Protein AF-A0A0N4U267-F1 (afdb_monomer_lite)

Radius of gyration: 24.36 Å; chains: 1; bounding box: 51×34×75 Å

Secondary structure (DSSP, 8-state):
-------------PPP----S----PPPGGGTTTTSTTS---EEEEEEEEE-SS-EEEEEEEEEEETTEEEEEEHHHHHHHHHHHHHHHHHHHHHS--

Foldseek 3Di:
DDDPDDDDDDDPPDDDDDDDDDDPDDDDPVVVVVVVPPDDDAKDWDFDFDDDVVDTDTWIWIWGDDPNDIDIDTPVVVVVVVVVVVVVVVVVVVVDDD

pLDDT: mean 71.09, std 18.89, range [42.62, 96.25]

Organism: Dracunculus medinensis (NCBI:txid318479)

Sequence (98 aa):
MRGWMNELSPPLIRKPREKRKGEKKGLTTKSQYALMESEKEWWSVDVLLGSSSAKRSLNMKIRMIIGNEKVEMNLSKFALLRYELSRALQKIEALSPS

Structure (mmCIF, N/CA/C/O backbone):
data_AF-A0A0N4U267-F1
#
_entry.id   AF-A0A0N4U267-F1
#
loop_
_atom_site.group_PDB
_atom_site.id
_atom_site.type_symbol
_atom_site.label_atom_id
_atom_site.label_alt_id
_atom_site.label_comp_id
_atom_site.label_asym_id
_atom_site.label_entity_id
_atom_site.label_seq_id
_atom_site.pdbx_PDB_ins_code
_atom_site.Cartn_x
_atom_site.Cartn_y
_atom_site.Cartn_z
_atom_site.occupancy
_atom_site.B_iso_or_equiv
_atom_site.auth_seq_id
_atom_site.auth_comp_id
_atom_site.auth_asym_id
_atom_site.auth_atom_id
_atom_site.pdbx_PDB_model_num
ATOM 1 N N . MET A 1 1 ? 33.914 11.472 -43.370 1.00 43.22 1 MET A N 1
ATOM 2 C CA . MET A 1 1 ? 33.854 10.531 -42.232 1.00 43.22 1 MET A CA 1
ATOM 3 C C . MET A 1 1 ? 32.490 10.691 -41.565 1.00 43.22 1 MET A C 1
ATOM 5 O O . MET A 1 1 ? 32.239 11.723 -40.964 1.00 43.22 1 MET A O 1
ATOM 9 N N . ARG A 1 2 ? 31.559 9.759 -41.806 1.00 42.62 2 ARG A N 1
ATOM 10 C CA . ARG A 1 2 ? 30.175 9.762 -41.295 1.00 42.62 2 ARG A CA 1
ATOM 11 C C . ARG A 1 2 ? 29.943 8.401 -40.640 1.00 42.62 2 ARG A C 1
ATOM 13 O O . ARG A 1 2 ? 29.833 7.413 -41.353 1.00 42.62 2 ARG A O 1
ATOM 20 N N . GLY A 1 3 ? 29.925 8.362 -39.312 1.00 42.75 3 GLY A N 1
ATOM 21 C CA . GLY A 1 3 ? 29.585 7.187 -38.514 1.00 42.75 3 GLY A CA 1
ATOM 22 C C . GLY A 1 3 ? 28.324 7.484 -37.716 1.00 42.75 3 GLY A C 1
ATOM 23 O O . GLY A 1 3 ? 28.411 7.991 -36.607 1.00 42.75 3 GLY A O 1
ATOM 24 N N . TRP A 1 4 ? 27.161 7.224 -38.309 1.00 45.09 4 TRP A N 1
ATOM 25 C CA . TRP A 1 4 ? 25.898 7.113 -37.581 1.00 45.09 4 TRP A CA 1
ATOM 26 C C . TRP A 1 4 ? 25.554 5.628 -37.574 1.00 45.09 4 TRP A C 1
ATOM 28 O O . TRP A 1 4 ? 25.058 5.088 -38.560 1.00 45.09 4 TRP A O 1
ATOM 38 N N . MET A 1 5 ? 25.950 4.953 -36.499 1.00 46.72 5 MET A N 1
ATOM 39 C CA . MET A 1 5 ? 25.673 3.542 -36.267 1.00 46.72 5 MET A CA 1
ATOM 40 C C . MET A 1 5 ? 24.253 3.408 -35.711 1.00 46.72 5 MET A C 1
ATOM 42 O O . MET A 1 5 ? 23.945 3.915 -34.637 1.00 46.72 5 MET A O 1
ATOM 46 N N . ASN A 1 6 ? 23.402 2.796 -36.534 1.00 51.47 6 ASN A N 1
ATOM 47 C CA . ASN A 1 6 ? 22.290 1.897 -36.225 1.00 51.47 6 ASN A CA 1
ATOM 48 C C . ASN A 1 6 ? 21.984 1.657 -34.740 1.00 51.47 6 ASN A C 1
ATOM 50 O O . ASN A 1 6 ? 22.863 1.200 -34.026 1.00 51.47 6 ASN A O 1
ATOM 54 N N . GLU A 1 7 ? 20.715 1.829 -34.347 1.00 46.12 7 GLU A N 1
ATOM 55 C CA . GLU A 1 7 ? 19.936 0.858 -33.544 1.00 46.12 7 GLU A CA 1
ATOM 56 C C . GLU A 1 7 ? 18.557 1.427 -33.155 1.00 46.12 7 GLU A C 1
ATOM 58 O O . GLU A 1 7 ? 18.212 1.577 -31.992 1.00 46.12 7 GLU A O 1
ATOM 63 N N . LEU A 1 8 ? 17.722 1.751 -34.145 1.00 44.12 8 LEU A N 1
ATOM 64 C CA . LEU A 1 8 ? 16.274 1.896 -33.952 1.00 44.12 8 LEU A CA 1
ATOM 65 C C . LEU A 1 8 ? 15.581 1.451 -35.240 1.00 44.12 8 LEU A C 1
ATOM 67 O O . LEU A 1 8 ? 15.307 2.247 -36.133 1.00 44.12 8 LEU A O 1
ATOM 71 N N . SER A 1 9 ? 15.323 0.155 -35.374 1.00 55.59 9 SER A N 1
ATOM 72 C CA . SER A 1 9 ? 14.397 -0.351 -36.387 1.00 55.59 9 SER A CA 1
ATOM 73 C C . SER A 1 9 ? 13.338 -1.192 -35.683 1.00 55.59 9 SER A C 1
ATOM 75 O O . SER A 1 9 ? 13.658 -2.269 -35.180 1.00 55.59 9 SER A O 1
ATOM 77 N N . PRO A 1 10 ? 12.085 -0.711 -35.598 1.00 59.34 10 PRO A N 1
ATOM 78 C CA . PRO A 1 10 ? 10.970 -1.543 -35.176 1.00 59.34 10 PRO A CA 1
ATOM 79 C C . PRO A 1 10 ? 10.797 -2.699 -36.173 1.00 59.34 10 PRO A C 1
ATOM 81 O O . PRO A 1 10 ? 11.020 -2.507 -37.373 1.00 59.34 10 PRO A O 1
ATOM 84 N N . PRO A 1 11 ? 10.376 -3.893 -35.727 1.00 54.72 11 PRO A N 1
ATOM 85 C CA . PRO A 1 11 ? 10.140 -5.004 -36.634 1.00 54.72 11 PRO A CA 1
ATOM 86 C C . PRO A 1 11 ? 8.999 -4.652 -37.600 1.00 54.72 11 PRO A C 1
ATOM 88 O O . PRO A 1 11 ? 7.919 -4.228 -37.188 1.00 54.72 11 PRO A O 1
ATOM 91 N N . LEU A 1 12 ? 9.244 -4.837 -38.899 1.00 52.84 12 LEU A N 1
ATOM 92 C CA . LEU A 1 12 ? 8.263 -4.669 -39.972 1.00 52.84 12 LEU A CA 1
ATOM 93 C C . LEU A 1 12 ? 7.088 -5.640 -39.768 1.00 52.84 12 LEU A C 1
ATOM 95 O O . LEU A 1 12 ? 7.174 -6.820 -40.118 1.00 52.84 12 LEU A O 1
ATOM 99 N N . ILE A 1 13 ? 5.970 -5.149 -39.228 1.00 53.62 13 ILE A N 1
ATOM 100 C CA . ILE A 1 13 ? 4.711 -5.900 -39.185 1.00 53.62 13 ILE A CA 1
ATOM 101 C C . ILE A 1 13 ? 4.163 -5.962 -40.614 1.00 53.62 13 ILE A C 1
ATOM 103 O O . ILE A 1 13 ? 3.633 -4.993 -41.158 1.00 53.62 13 ILE A O 1
ATOM 107 N N . ARG A 1 14 ? 4.346 -7.126 -41.242 1.00 52.59 14 ARG A N 1
ATOM 108 C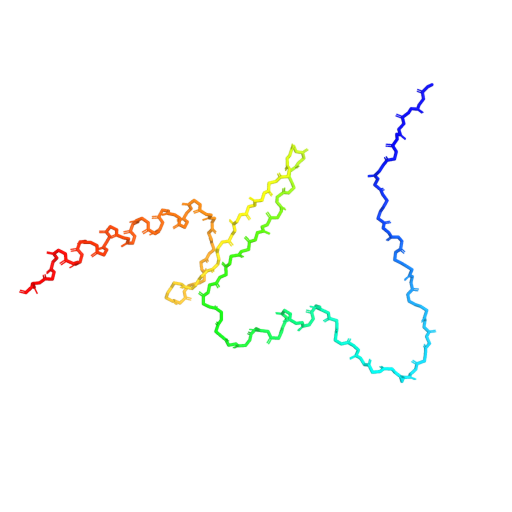 CA . ARG A 1 14 ? 3.805 -7.474 -42.560 1.00 52.59 14 ARG A CA 1
ATOM 109 C C . ARG A 1 14 ? 2.276 -7.348 -42.533 1.00 52.59 14 ARG A C 1
ATOM 111 O O . ARG A 1 14 ? 1.633 -7.876 -41.628 1.00 52.59 14 ARG A O 1
ATOM 118 N N . LYS A 1 15 ? 1.693 -6.677 -43.535 1.00 59.94 15 LYS A N 1
ATOM 119 C CA . LYS A 1 15 ? 0.232 -6.600 -43.710 1.00 59.94 15 LYS A CA 1
ATOM 120 C C . LYS A 1 15 ? -0.362 -8.021 -43.765 1.00 59.94 15 LYS A C 1
ATOM 122 O O . LYS A 1 15 ? 0.164 -8.841 -44.524 1.00 59.94 15 LYS A O 1
ATOM 127 N N . PRO A 1 16 ? -1.436 -8.328 -43.014 1.00 52.16 16 PRO A N 1
ATOM 128 C CA . PRO A 1 16 ? -2.097 -9.622 -43.104 1.00 52.16 16 PRO A CA 1
ATOM 129 C C . PRO A 1 16 ? -2.645 -9.834 -44.514 1.00 52.16 16 PRO A C 1
ATOM 131 O O . PRO A 1 16 ? -3.416 -9.030 -45.035 1.00 52.16 16 PRO A O 1
ATOM 134 N N . ARG A 1 17 ? -2.204 -10.926 -45.134 1.00 53.56 17 ARG A N 1
ATOM 135 C CA . ARG A 1 17 ? -2.688 -11.421 -46.418 1.00 53.56 17 ARG A CA 1
ATOM 136 C C . ARG A 1 17 ? -4.104 -11.952 -46.194 1.00 53.56 17 ARG A C 1
ATOM 138 O O . ARG A 1 17 ? -4.298 -12.900 -45.441 1.00 53.56 17 ARG A O 1
ATOM 145 N N . GLU A 1 18 ? -5.083 -11.327 -46.827 1.00 52.81 18 GLU A N 1
ATOM 146 C CA . GLU A 1 18 ? -6.459 -11.808 -46.877 1.00 52.81 18 GLU A CA 1
ATOM 147 C C . GLU A 1 18 ? -6.470 -13.206 -47.512 1.00 52.81 18 GLU A C 1
ATOM 149 O O . GLU A 1 18 ? -6.066 -13.343 -48.668 1.00 52.81 18 GLU A O 1
ATOM 154 N N . LYS A 1 19 ? -6.855 -14.249 -46.757 1.00 51.28 19 LYS A N 1
ATOM 155 C CA . LYS A 1 19 ? -7.620 -15.402 -47.263 1.00 51.28 19 LYS A CA 1
ATOM 156 C C . LYS A 1 19 ? -7.906 -16.471 -46.196 1.00 51.28 19 LYS A C 1
ATOM 158 O O . LYS A 1 19 ? -7.029 -16.889 -45.454 1.00 51.28 19 LYS A O 1
ATOM 163 N N . ARG A 1 20 ? -9.122 -17.010 -46.355 1.00 47.72 20 ARG A N 1
ATOM 164 C CA . ARG A 1 20 ? -9.693 -18.301 -45.917 1.00 47.72 20 ARG A CA 1
ATOM 165 C C . ARG A 1 20 ? -10.446 -18.306 -44.581 1.00 47.72 20 ARG A C 1
ATOM 167 O O . ARG A 1 20 ? -9.884 -18.288 -43.497 1.00 47.72 20 ARG A O 1
ATOM 174 N N . LYS A 1 21 ? -11.776 -18.372 -44.732 1.00 47.25 21 LYS A N 1
ATOM 175 C CA . LYS A 1 21 ? -12.759 -18.790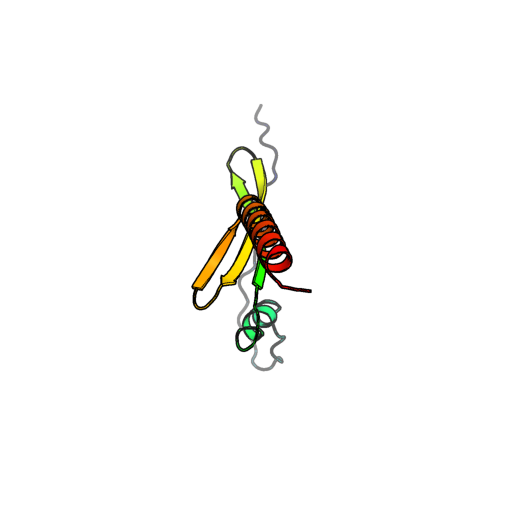 -43.728 1.00 47.25 21 LYS A CA 1
ATOM 176 C C . LYS A 1 21 ? -12.347 -20.136 -43.123 1.00 47.25 21 LYS A C 1
ATOM 178 O O . LYS A 1 21 ? -12.054 -21.060 -43.874 1.00 47.25 21 LYS A O 1
ATOM 183 N N . GLY A 1 22 ? -12.448 -20.245 -41.801 1.00 53.75 22 GLY A N 1
ATOM 184 C CA . GLY A 1 22 ? -12.378 -21.520 -41.087 1.00 53.75 22 GLY A CA 1
ATOM 185 C C . GLY A 1 22 ? -11.069 -21.741 -40.342 1.00 53.75 22 GLY A C 1
ATOM 186 O O . GLY A 1 22 ? -10.361 -22.694 -40.628 1.00 53.75 22 GLY A O 1
ATOM 187 N N . GLU A 1 23 ? -10.768 -20.904 -39.352 1.00 47.41 23 GLU A N 1
ATOM 188 C CA . GLU A 1 23 ? -9.759 -21.246 -38.352 1.00 47.41 23 GLU A CA 1
ATOM 189 C C . GLU A 1 23 ? -10.205 -20.714 -36.990 1.00 47.41 23 GLU A C 1
ATOM 191 O O . GLU A 1 23 ? -10.647 -19.569 -36.853 1.00 47.41 23 GLU A O 1
ATOM 196 N N . LYS A 1 24 ? -10.209 -21.611 -36.001 1.00 53.41 24 LYS A N 1
ATOM 197 C CA . LYS A 1 24 ? -10.692 -21.375 -34.640 1.00 53.41 24 LYS A CA 1
ATOM 198 C C . LYS A 1 24 ? -9.965 -20.158 -34.063 1.00 53.41 24 LYS A C 1
ATOM 200 O O . LYS A 1 24 ? -8.741 -20.150 -33.994 1.00 53.41 24 LYS A O 1
ATOM 205 N N . LYS A 1 25 ? -10.722 -19.130 -33.663 1.00 47.28 25 LYS A N 1
ATOM 206 C CA . LYS A 1 25 ? -10.196 -17.900 -33.059 1.00 47.28 25 LYS A CA 1
ATOM 207 C C . LYS A 1 25 ? -9.381 -18.249 -31.810 1.00 47.28 25 LYS A C 1
ATOM 209 O O . LYS A 1 25 ? -9.951 -18.500 -30.752 1.00 47.28 25 LYS A O 1
ATOM 214 N N . GLY A 1 26 ? -8.056 -18.253 -31.939 1.00 49.38 26 GLY A N 1
ATOM 215 C CA . GLY A 1 26 ? -7.155 -18.183 -30.799 1.00 49.38 26 GLY A CA 1
ATOM 216 C C . GLY A 1 26 ? -7.437 -16.890 -30.042 1.00 49.38 26 GLY A C 1
ATOM 217 O O . GLY A 1 26 ? -7.400 -15.806 -30.631 1.00 49.38 26 GLY A O 1
ATOM 218 N N . LEU A 1 27 ? -7.776 -17.009 -28.757 1.00 46.09 27 LEU A N 1
ATOM 219 C CA . LEU A 1 27 ? -7.848 -15.865 -27.857 1.00 46.09 27 LEU A CA 1
ATOM 220 C C . LEU A 1 27 ? -6.489 -15.165 -27.885 1.00 46.09 27 LEU A C 1
ATOM 222 O O . LEU A 1 27 ? -5.461 -15.739 -27.533 1.00 46.09 27 LEU A O 1
ATOM 226 N N . THR A 1 28 ? -6.492 -13.918 -28.338 1.00 49.16 28 THR A N 1
ATOM 227 C CA . THR A 1 28 ? -5.330 -13.047 -28.210 1.00 49.16 28 THR A CA 1
ATOM 228 C C . THR A 1 28 ? -5.183 -12.676 -26.740 1.00 49.16 28 THR A C 1
ATOM 230 O O . THR A 1 28 ? -6.164 -12.355 -26.075 1.00 49.16 28 THR A O 1
ATOM 233 N N . THR A 1 29 ? -3.953 -12.659 -26.237 1.00 52.66 29 THR A N 1
ATOM 234 C CA . THR A 1 29 ? -3.578 -12.301 -24.854 1.00 52.66 29 THR A CA 1
ATOM 235 C C . THR A 1 29 ? -4.127 -10.938 -24.404 1.00 52.66 29 THR A C 1
ATOM 237 O O . THR A 1 29 ? -4.199 -10.646 -23.217 1.00 52.66 29 THR A O 1
ATOM 240 N N . LYS A 1 30 ? -4.576 -10.101 -25.347 1.00 49.31 30 LYS A N 1
ATOM 241 C CA . LYS A 1 30 ? -5.256 -8.831 -25.074 1.00 49.31 30 LYS A CA 1
ATOM 242 C C . LYS A 1 30 ? -6.674 -8.998 -24.512 1.00 49.31 30 LYS A C 1
ATOM 244 O O . LYS A 1 30 ? -7.119 -8.109 -23.799 1.00 49.31 30 LYS A O 1
ATOM 249 N N . SER A 1 31 ? -7.368 -10.112 -24.768 1.00 51.62 31 SER A N 1
ATOM 250 C CA . SER A 1 31 ? -8.707 -10.352 -24.204 1.00 51.62 31 SER A CA 1
ATOM 251 C C . SER A 1 31 ? -8.684 -10.939 -22.790 1.00 51.62 31 SER A C 1
ATOM 253 O O . SER A 1 31 ? -9.731 -10.989 -22.158 1.00 51.62 31 SER A O 1
ATOM 255 N N . GLN A 1 32 ? -7.525 -11.372 -22.278 1.00 46.81 32 GLN A N 1
ATOM 256 C CA . GLN A 1 32 ? -7.421 -11.892 -20.909 1.00 46.81 32 GLN A CA 1
ATOM 257 C C . GLN A 1 32 ? -7.426 -10.785 -19.847 1.00 46.81 32 GLN A C 1
ATOM 259 O O . GLN A 1 32 ? -7.881 -11.031 -18.738 1.00 46.81 32 GLN A O 1
ATOM 264 N N . TYR A 1 33 ? -7.025 -9.559 -20.196 1.00 47.09 33 TYR A N 1
ATOM 265 C CA . TYR A 1 33 ? -7.102 -8.408 -19.285 1.00 47.09 33 TYR A CA 1
ATOM 266 C C . TYR A 1 33 ? -8.460 -7.688 -19.331 1.00 47.09 33 TYR A C 1
ATOM 268 O O . TYR A 1 33 ? -8.847 -7.059 -18.358 1.00 47.09 33 TYR A O 1
ATOM 276 N N . ALA A 1 34 ? -9.212 -7.823 -20.429 1.00 52.34 34 ALA A N 1
ATOM 277 C CA . ALA A 1 34 ? -10.532 -7.202 -20.594 1.00 52.34 34 ALA A CA 1
ATOM 278 C C . ALA A 1 34 ? -11.694 -8.050 -20.027 1.00 52.3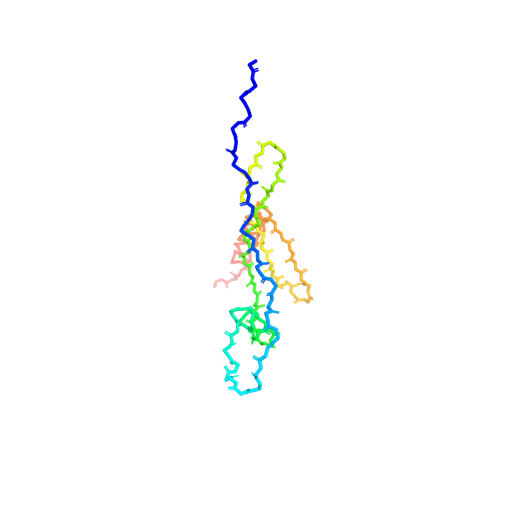4 34 ALA A C 1
ATOM 280 O O . ALA A 1 34 ? -12.826 -7.587 -19.972 1.00 52.34 34 ALA A O 1
ATOM 281 N N . LEU A 1 35 ? -11.435 -9.297 -19.611 1.00 49.69 35 LEU A N 1
ATOM 282 C CA . LEU A 1 35 ? -12.438 -10.197 -19.017 1.00 49.69 35 LEU A CA 1
ATOM 283 C C . LEU A 1 35 ? -12.398 -10.250 -17.478 1.00 49.69 35 LEU A C 1
ATOM 285 O O . LEU A 1 35 ? -13.218 -10.945 -16.889 1.00 49.69 35 LEU A O 1
ATOM 289 N N . MET A 1 36 ? -11.498 -9.508 -16.819 1.00 48.56 36 MET A N 1
ATOM 290 C CA . MET A 1 36 ? -11.533 -9.311 -15.356 1.00 48.56 36 MET A CA 1
ATOM 291 C C . MET A 1 36 ? -12.363 -8.083 -14.932 1.00 48.56 36 MET A C 1
ATOM 293 O O . MET A 1 36 ? -12.524 -7.834 -13.742 1.00 48.56 36 MET A O 1
ATOM 297 N N . GLU A 1 37 ? -12.937 -7.336 -15.882 1.00 50.41 37 GLU A N 1
ATOM 298 C CA . GLU A 1 37 ? -13.575 -6.031 -15.640 1.00 50.41 37 GLU A CA 1
ATOM 299 C C . GLU A 1 37 ? -14.944 -6.063 -14.938 1.00 50.41 37 GLU A C 1
ATOM 301 O O . GLU A 1 37 ? -15.504 -4.996 -14.691 1.00 50.41 37 GLU A O 1
ATOM 306 N N . SER A 1 38 ? -15.505 -7.223 -14.582 1.00 50.81 38 SER A N 1
ATOM 307 C CA . SER A 1 38 ? -16.867 -7.242 -14.034 1.00 50.81 38 SER A CA 1
ATOM 308 C C . SER A 1 38 ? -16.983 -7.353 -12.515 1.00 50.81 38 SER A C 1
ATOM 310 O O . SER A 1 38 ? -17.945 -6.802 -11.992 1.00 50.81 38 SER A O 1
ATOM 312 N N . GLU A 1 39 ? -16.074 -7.981 -11.759 1.00 50.69 39 GLU A N 1
ATOM 313 C CA . GLU A 1 39 ? -16.327 -8.201 -10.320 1.00 50.69 39 GLU A CA 1
ATOM 314 C C . GLU A 1 39 ? -15.041 -8.280 -9.461 1.00 50.69 39 GLU A C 1
ATOM 316 O O . GLU A 1 39 ? -14.301 -9.255 -9.520 1.00 50.69 39 GLU A O 1
ATOM 321 N N . LYS A 1 40 ? -14.847 -7.282 -8.576 1.00 56.09 40 LYS A N 1
ATOM 322 C CA . LYS A 1 40 ? -13.940 -7.262 -7.395 1.00 56.09 40 LYS A CA 1
ATOM 323 C C . LYS A 1 40 ? -12.429 -7.002 -7.579 1.00 56.09 40 LYS A C 1
ATOM 325 O O . LYS A 1 40 ? -11.622 -7.645 -6.911 1.00 56.09 40 LYS A O 1
ATOM 330 N N . GLU A 1 41 ? -12.015 -5.976 -8.321 1.00 59.78 41 GLU A N 1
ATOM 331 C CA . GLU A 1 41 ? -10.657 -5.420 -8.135 1.00 59.78 41 GLU A CA 1
ATOM 332 C C . GLU A 1 41 ? -10.679 -4.191 -7.214 1.00 59.78 41 GLU A C 1
ATOM 334 O O . GLU A 1 41 ? -11.049 -3.083 -7.600 1.00 59.78 41 GLU A O 1
ATOM 339 N N . TRP A 1 42 ? -10.327 -4.422 -5.943 1.00 75.81 42 TRP A N 1
ATOM 340 C CA . TRP A 1 42 ? -10.397 -3.443 -4.848 1.00 75.81 42 TRP A CA 1
ATOM 341 C C . TRP A 1 42 ? -9.199 -2.487 -4.773 1.00 75.81 42 TRP A C 1
ATOM 343 O O . TRP A 1 42 ? -9.294 -1.424 -4.159 1.00 75.81 42 TRP A O 1
ATOM 353 N N . TRP A 1 43 ? -8.088 -2.825 -5.419 1.00 85.38 43 TRP A N 1
ATOM 354 C CA . TRP A 1 43 ? -6.925 -1.961 -5.605 1.00 85.38 43 TRP A CA 1
ATOM 355 C C . TRP A 1 43 ? -5.971 -2.594 -6.629 1.00 85.38 43 TRP A C 1
ATOM 357 O O . TRP A 1 43 ? -5.999 -3.805 -6.835 1.00 85.38 43 TRP A O 1
ATOM 367 N N . SER A 1 44 ? -5.118 -1.790 -7.263 1.00 86.00 44 SER A N 1
ATOM 368 C CA . SER A 1 44 ? -4.089 -2.229 -8.206 1.00 86.00 44 SER A CA 1
ATOM 369 C C . SER A 1 44 ? -2.794 -1.432 -8.028 1.00 86.00 44 SER A C 1
ATOM 371 O O . SER A 1 44 ? -2.797 -0.293 -7.550 1.00 86.00 44 SER A O 1
ATOM 373 N N . VAL A 1 45 ? -1.673 -2.030 -8.434 1.00 87.44 45 VAL A N 1
ATOM 374 C CA . VAL A 1 45 ? -0.365 -1.366 -8.512 1.00 87.44 45 VAL A CA 1
ATOM 375 C C . VAL A 1 45 ? 0.152 -1.505 -9.930 1.00 87.44 45 VAL A C 1
ATOM 377 O O . VAL A 1 45 ? 0.483 -2.596 -10.384 1.00 87.44 45 VAL A O 1
ATOM 380 N N . ASP A 1 46 ? 0.239 -0.381 -10.621 1.00 86.06 46 ASP A N 1
ATOM 381 C CA . ASP A 1 46 ? 0.767 -0.284 -11.968 1.00 86.06 46 ASP A CA 1
ATOM 382 C C . ASP A 1 46 ? 2.195 0.248 -11.927 1.00 86.06 46 ASP A C 1
ATOM 384 O O . ASP A 1 46 ? 2.515 1.187 -11.194 1.00 86.06 46 ASP A O 1
ATOM 388 N N . VAL A 1 47 ? 3.065 -0.316 -12.758 1.00 82.75 47 VAL A N 1
ATOM 389 C CA . VAL A 1 47 ? 4.410 0.219 -12.974 1.00 82.75 47 VAL A CA 1
ATOM 390 C C . VAL A 1 47 ? 4.425 0.910 -14.327 1.00 82.75 47 VAL A C 1
ATOM 392 O O . VAL A 1 47 ? 4.364 0.266 -15.372 1.00 82.75 47 VAL A O 1
ATOM 395 N N . LEU A 1 48 ? 4.498 2.237 -14.313 1.00 80.06 48 LEU A N 1
ATOM 396 C CA . LEU A 1 48 ? 4.572 3.046 -15.521 1.00 80.06 48 LEU A CA 1
ATOM 397 C C . LEU A 1 48 ? 6.030 3.295 -15.888 1.00 80.06 48 LEU A C 1
ATOM 399 O O . LEU A 1 48 ? 6.812 3.792 -15.076 1.00 80.06 48 LEU A O 1
ATOM 403 N N . LEU A 1 49 ? 6.392 3.002 -17.135 1.00 77.44 49 LEU A N 1
ATOM 404 C CA . LEU A 1 49 ? 7.682 3.407 -17.672 1.00 77.44 49 LEU A CA 1
ATOM 405 C C . LEU A 1 49 ? 7.620 4.900 -18.014 1.00 77.44 49 LEU A C 1
ATOM 407 O O . LEU A 1 49 ? 7.048 5.300 -19.025 1.00 77.44 49 LEU A O 1
ATOM 411 N N . GLY A 1 50 ? 8.205 5.730 -17.159 1.00 71.88 50 GLY A N 1
ATOM 412 C CA . GLY A 1 50 ? 8.475 7.121 -17.472 1.00 71.88 50 GLY A CA 1
ATOM 413 C C . GLY A 1 50 ? 9.601 7.197 -18.492 1.00 71.88 50 GLY A C 1
ATOM 414 O O . GLY A 1 50 ? 10.737 6.834 -18.194 1.00 71.88 50 GLY A O 1
ATOM 415 N N . SER A 1 51 ? 9.301 7.675 -19.693 1.00 68.19 51 SER A N 1
ATOM 416 C CA . SER A 1 51 ? 10.315 8.096 -20.654 1.00 68.19 51 SER A CA 1
ATOM 417 C C . SER A 1 51 ? 10.428 9.615 -20.599 1.00 68.19 51 SER A C 1
ATOM 419 O O . SER A 1 51 ? 9.613 10.315 -21.197 1.00 68.19 51 SER A O 1
ATOM 421 N N . SER A 1 52 ? 11.416 10.140 -19.875 1.00 66.50 52 SER A N 1
ATOM 422 C CA . SER A 1 52 ? 11.886 11.502 -20.135 1.00 66.50 52 SER A CA 1
ATOM 423 C C . SER A 1 52 ? 13.050 11.439 -21.123 1.00 66.50 52 SER A C 1
ATOM 425 O O . SER A 1 52 ? 13.711 10.404 -21.244 1.00 66.50 52 SER A O 1
ATOM 427 N N . SER A 1 53 ? 13.327 12.542 -21.819 1.00 67.44 53 SER A N 1
ATOM 428 C CA . SER A 1 53 ? 14.488 12.656 -22.713 1.00 67.44 53 SER A CA 1
ATOM 429 C C . SER A 1 53 ? 15.826 12.393 -22.007 1.00 67.44 53 SER A C 1
ATOM 431 O O . SER A 1 53 ? 16.808 12.090 -22.676 1.00 67.44 53 SER A O 1
ATOM 433 N N . ALA A 1 54 ? 15.867 12.469 -20.670 1.00 69.88 54 ALA A N 1
ATOM 434 C CA . ALA A 1 54 ? 17.082 12.330 -19.873 1.00 69.88 54 ALA A CA 1
ATOM 435 C C . ALA A 1 54 ? 17.213 10.982 -19.142 1.00 69.88 54 ALA A C 1
ATOM 437 O O . ALA A 1 54 ? 18.326 10.577 -18.809 1.00 69.88 54 ALA A O 1
ATOM 438 N N . LYS A 1 55 ? 16.109 10.283 -18.836 1.00 71.44 55 LYS A N 1
ATOM 439 C CA . LYS A 1 55 ? 16.154 9.049 -18.035 1.00 71.44 55 LYS A CA 1
ATOM 440 C C . LYS A 1 55 ? 14.887 8.212 -18.203 1.00 71.44 55 LYS A C 1
ATOM 442 O O . LYS A 1 55 ? 13.775 8.738 -18.195 1.00 71.44 55 LYS A O 1
ATOM 447 N N . ARG A 1 56 ? 15.051 6.887 -18.267 1.00 74.88 56 ARG A N 1
ATOM 448 C CA . ARG A 1 56 ? 13.949 5.944 -18.032 1.00 74.88 56 ARG A CA 1
ATOM 449 C C . ARG A 1 56 ? 13.752 5.795 -16.526 1.00 74.88 56 ARG A C 1
ATOM 451 O O . ARG A 1 56 ? 14.694 5.423 -15.828 1.00 74.88 56 ARG A O 1
ATOM 458 N N . SER A 1 57 ? 12.560 6.088 -16.021 1.00 77.38 57 SER A N 1
ATOM 459 C CA . SER A 1 57 ? 12.188 5.819 -14.629 1.00 77.38 57 SER A CA 1
ATOM 460 C C . SER A 1 57 ? 11.024 4.838 -14.576 1.00 77.38 57 SER A C 1
ATOM 462 O O . SER A 1 57 ? 10.167 4.826 -15.454 1.00 77.38 57 SER A O 1
ATOM 464 N N . LEU A 1 58 ? 10.994 3.991 -13.550 1.00 79.00 58 LEU A N 1
ATOM 465 C CA . LEU A 1 58 ? 9.811 3.204 -13.222 1.00 79.00 58 LEU A CA 1
ATOM 466 C C . LEU A 1 58 ? 9.024 3.992 -12.179 1.00 79.00 58 LEU A C 1
ATOM 468 O O . LEU A 1 58 ? 9.514 4.224 -11.077 1.00 79.00 58 LEU A O 1
ATOM 472 N N . ASN A 1 59 ? 7.827 4.435 -12.544 1.00 81.75 59 ASN A N 1
ATOM 473 C CA . ASN A 1 59 ? 6.941 5.181 -11.665 1.00 81.75 59 ASN A CA 1
ATOM 474 C C . ASN A 1 59 ? 5.803 4.257 -11.243 1.00 81.75 59 ASN A C 1
ATOM 476 O O . ASN A 1 59 ? 4.956 3.893 -12.056 1.00 81.75 59 ASN A O 1
ATOM 480 N N . MET A 1 60 ? 5.793 3.865 -9.972 1.00 86.06 60 MET A N 1
ATOM 481 C CA . MET A 1 60 ? 4.693 3.085 -9.416 1.00 86.06 60 MET A CA 1
ATOM 482 C C . MET A 1 60 ? 3.475 3.978 -9.197 1.00 86.06 60 MET A C 1
ATOM 484 O O . MET A 1 60 ? 3.581 5.064 -8.616 1.00 86.06 60 MET A O 1
ATOM 488 N N . LYS A 1 61 ? 2.324 3.494 -9.646 1.00 89.81 61 LYS A N 1
ATOM 489 C CA . LYS A 1 61 ? 1.026 4.137 -9.521 1.00 89.81 61 LYS A CA 1
ATOM 490 C C . LYS A 1 61 ? 0.058 3.157 -8.882 1.00 89.81 61 LYS A C 1
ATO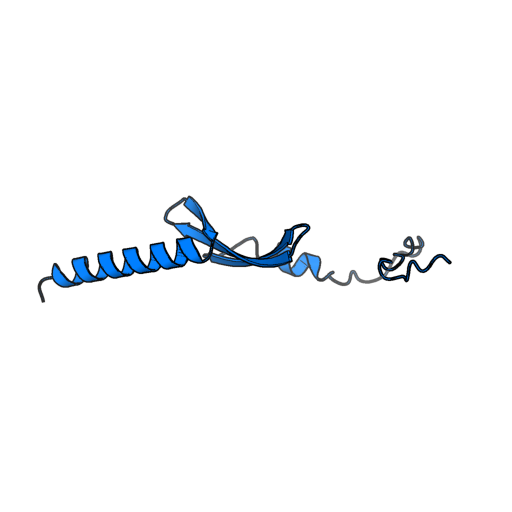M 492 O O . LYS A 1 61 ? -0.110 2.043 -9.351 1.00 89.81 61 LYS A O 1
ATOM 497 N N . ILE A 1 62 ? -0.535 3.570 -7.778 1.00 90.38 62 ILE A N 1
ATOM 498 C CA . ILE A 1 62 ? -1.435 2.765 -6.966 1.00 90.38 62 ILE A CA 1
ATOM 499 C C . ILE A 1 62 ? -2.836 3.309 -7.201 1.00 90.38 62 ILE A C 1
ATOM 501 O O . ILE A 1 62 ? -3.057 4.514 -7.056 1.00 90.38 62 ILE A O 1
ATOM 505 N N . ARG A 1 63 ? -3.765 2.436 -7.582 1.00 91.75 63 ARG A N 1
ATOM 506 C CA . ARG A 1 63 ? -5.185 2.758 -7.740 1.00 91.75 63 ARG A CA 1
ATOM 507 C C . ARG A 1 63 ? -5.964 1.985 -6.695 1.00 91.75 63 ARG A C 1
ATOM 509 O O . ARG A 1 63 ? -5.745 0.794 -6.529 1.00 91.75 63 ARG A O 1
ATOM 516 N N . MET A 1 64 ? -6.853 2.641 -5.969 1.00 90.19 64 MET A N 1
ATOM 517 C CA . MET A 1 64 ? -7.686 1.980 -4.966 1.00 90.19 64 MET A CA 1
ATOM 518 C C . MET A 1 64 ? -9.009 2.709 -4.796 1.00 90.19 64 MET A C 1
ATOM 520 O O . MET A 1 64 ? -9.141 3.866 -5.192 1.00 90.19 64 MET A O 1
ATOM 524 N N . ILE A 1 65 ? -9.982 2.035 -4.196 1.00 87.56 65 ILE A N 1
ATOM 525 C CA . ILE A 1 65 ? -11.266 2.639 -3.843 1.00 87.56 65 ILE A CA 1
ATOM 526 C C . ILE A 1 65 ? -11.239 3.006 -2.355 1.00 87.56 65 ILE A C 1
ATOM 528 O O . ILE A 1 65 ? -10.930 2.163 -1.515 1.00 87.56 65 ILE A O 1
ATOM 532 N N . ILE A 1 66 ? -11.549 4.262 -2.029 1.00 85.81 66 ILE A N 1
ATOM 533 C CA . ILE A 1 66 ? -11.714 4.756 -0.655 1.00 85.81 66 ILE A CA 1
ATOM 534 C C . ILE A 1 66 ? -13.144 5.282 -0.527 1.00 85.81 66 ILE A C 1
ATOM 536 O O . ILE A 1 66 ? -13.490 6.318 -1.093 1.00 85.81 66 ILE A O 1
ATOM 540 N N . GLY A 1 67 ? -13.995 4.552 0.196 1.00 86.56 67 GLY A N 1
ATOM 541 C CA . GLY A 1 67 ? -15.433 4.827 0.213 1.00 86.56 67 GLY A CA 1
ATOM 542 C C . GLY A 1 67 ? -16.034 4.638 -1.182 1.00 86.56 67 GLY A C 1
ATOM 543 O O . GLY A 1 67 ? -15.930 3.556 -1.752 1.00 86.56 67 GLY A O 1
ATOM 544 N N . ASN A 1 68 ? -16.612 5.703 -1.740 1.00 88.19 68 ASN A N 1
ATOM 545 C CA . ASN A 1 68 ? -17.157 5.713 -3.103 1.00 88.19 68 ASN A CA 1
ATOM 546 C C . ASN A 1 68 ? -16.183 6.314 -4.132 1.00 88.19 68 ASN A C 1
ATOM 548 O O . ASN A 1 68 ? -16.502 6.376 -5.318 1.00 88.19 68 ASN A O 1
ATOM 552 N N . GLU A 1 69 ? -15.000 6.754 -3.694 1.00 88.69 69 GLU A N 1
ATOM 553 C CA . GLU A 1 69 ? -14.042 7.472 -4.529 1.00 88.69 69 GLU A CA 1
ATOM 554 C C . GLU A 1 69 ? -12.954 6.544 -5.066 1.00 88.69 69 GLU A C 1
ATOM 556 O O . GLU A 1 69 ? -12.373 5.738 -4.335 1.00 88.69 69 GLU A O 1
ATOM 561 N N . LYS A 1 70 ? -12.630 6.695 -6.352 1.00 88.88 70 LYS A N 1
ATOM 562 C CA . LYS A 1 70 ? -11.470 6.044 -6.972 1.00 88.88 70 LYS A CA 1
ATOM 563 C C . LYS A 1 70 ? -10.267 6.963 -6.831 1.00 88.88 70 LYS A C 1
ATOM 565 O O . LYS A 1 70 ? -10.221 8.032 -7.432 1.00 88.88 70 LYS A O 1
ATOM 570 N N . VAL A 1 71 ? -9.281 6.531 -6.060 1.00 90.88 71 VAL A N 1
ATOM 571 C CA . VAL A 1 71 ? -8.078 7.307 -5.773 1.00 90.88 71 VAL A CA 1
ATOM 572 C C . VAL A 1 71 ? -6.892 6.715 -6.508 1.00 90.88 71 VAL A C 1
ATOM 574 O O . VAL A 1 71 ? -6.663 5.507 -6.508 1.00 90.88 71 VAL A O 1
ATOM 577 N N . GLU A 1 72 ? -6.107 7.600 -7.104 1.00 91.88 72 GLU A N 1
ATOM 578 C CA . GLU A 1 72 ? -4.859 7.274 -7.765 1.00 91.88 72 GLU A CA 1
ATOM 579 C C . GLU A 1 72 ? -3.712 8.049 -7.116 1.00 91.88 72 GLU A C 1
ATOM 581 O O . GLU A 1 72 ? -3.776 9.269 -6.946 1.00 91.88 72 GLU A O 1
ATOM 586 N N . MET A 1 73 ? -2.648 7.346 -6.740 1.00 92.19 73 MET A N 1
ATOM 58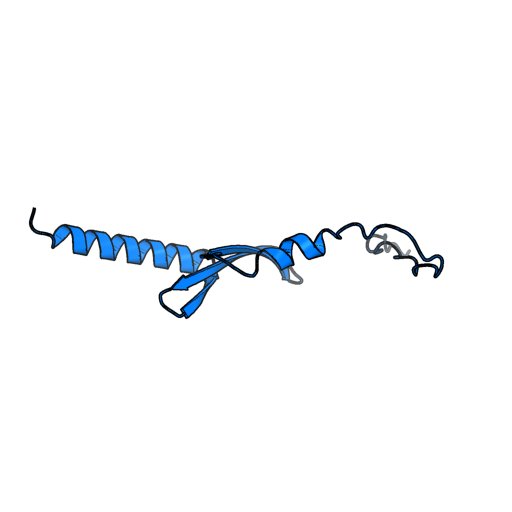7 C CA . MET A 1 73 ? -1.524 7.945 -6.031 1.00 92.19 73 MET A CA 1
ATOM 588 C C . MET A 1 73 ? -0.192 7.294 -6.396 1.00 92.19 73 MET A C 1
ATOM 590 O O . MET A 1 73 ? -0.129 6.146 -6.822 1.00 92.19 73 MET A O 1
ATOM 594 N N . ASN A 1 74 ? 0.898 8.037 -6.228 1.00 91.62 74 ASN A N 1
ATOM 595 C CA . ASN A 1 74 ? 2.240 7.472 -6.332 1.00 91.62 74 ASN A CA 1
ATOM 596 C C . ASN A 1 74 ? 2.645 6.788 -5.016 1.00 91.62 74 ASN A C 1
ATOM 598 O O . ASN A 1 74 ? 1.984 6.938 -3.984 1.00 91.62 74 ASN A O 1
ATOM 602 N N . LEU A 1 75 ? 3.771 6.075 -5.045 1.00 88.94 75 LEU A N 1
ATOM 603 C CA . LEU A 1 75 ? 4.279 5.350 -3.880 1.00 88.94 75 LEU A CA 1
ATOM 604 C C . LEU A 1 75 ? 4.518 6.258 -2.659 1.00 88.94 75 LEU A C 1
ATOM 606 O O . LEU A 1 75 ? 4.197 5.866 -1.540 1.00 88.94 75 LEU A O 1
ATOM 610 N N . SER A 1 76 ? 5.029 7.478 -2.857 1.00 91.12 76 SER A N 1
ATOM 611 C CA . SER A 1 76 ? 5.293 8.426 -1.764 1.00 91.12 76 SER A CA 1
ATOM 612 C C . SER A 1 76 ? 4.011 8.851 -1.042 1.00 91.12 76 SER A C 1
ATOM 614 O O . SER A 1 76 ? 3.971 8.865 0.186 1.00 91.12 76 SER A O 1
ATOM 616 N N . LYS A 1 77 ? 2.943 9.150 -1.791 1.00 93.06 77 LYS A N 1
ATOM 617 C CA . LYS A 1 77 ? 1.627 9.487 -1.230 1.00 93.06 77 LYS A CA 1
ATOM 618 C C . LYS A 1 77 ? 0.994 8.292 -0.518 1.00 93.06 77 LYS A C 1
ATOM 620 O O . LYS A 1 77 ? 0.428 8.468 0.555 1.00 93.06 77 LYS A O 1
ATOM 625 N N . PHE A 1 78 ? 1.133 7.087 -1.071 1.00 91.62 78 PHE A N 1
ATOM 626 C CA . PHE A 1 78 ? 0.638 5.870 -0.425 1.00 91.62 78 PHE A CA 1
ATOM 627 C C . PHE A 1 78 ? 1.359 5.571 0.893 1.00 91.62 78 PHE A C 1
ATOM 629 O O . PHE A 1 78 ? 0.716 5.233 1.884 1.00 91.62 78 PHE A O 1
ATOM 636 N N . ALA A 1 79 ? 2.683 5.745 0.939 1.00 92.50 79 ALA A N 1
ATOM 637 C CA . ALA A 1 79 ? 3.459 5.581 2.164 1.00 92.50 79 ALA A CA 1
ATOM 638 C C . ALA A 1 79 ? 3.012 6.564 3.259 1.00 92.50 79 ALA A C 1
ATOM 640 O O . ALA A 1 79 ? 2.835 6.160 4.408 1.00 92.50 79 ALA A O 1
ATOM 641 N N . LEU A 1 80 ? 2.765 7.827 2.892 1.00 95.69 80 LEU A N 1
ATOM 642 C CA . LEU A 1 80 ? 2.238 8.833 3.815 1.00 95.69 80 LEU A CA 1
ATOM 643 C C . LEU A 1 80 ? 0.831 8.469 4.314 1.00 95.69 80 LEU A C 1
ATOM 645 O O . LEU A 1 80 ? 0.585 8.511 5.515 1.00 95.69 80 LEU A O 1
ATOM 649 N N . LEU A 1 81 ? -0.069 8.054 3.416 1.00 92.81 81 LEU A N 1
ATOM 650 C CA . LEU A 1 81 ? -1.417 7.613 3.786 1.00 92.81 81 LEU A CA 1
ATOM 651 C C . LEU A 1 81 ? -1.370 6.447 4.781 1.00 92.81 81 LEU A C 1
ATOM 653 O O . LEU A 1 81 ? -2.067 6.468 5.792 1.00 92.81 81 LEU A O 1
ATOM 657 N N . ARG A 1 82 ? -0.518 5.449 4.524 1.00 92.69 82 ARG A N 1
ATOM 658 C CA . ARG A 1 82 ? -0.318 4.304 5.421 1.00 92.69 82 ARG A CA 1
ATOM 659 C C . ARG A 1 82 ? 0.179 4.741 6.799 1.00 92.69 82 ARG A C 1
ATOM 661 O O . ARG A 1 82 ? -0.287 4.210 7.805 1.00 92.69 82 ARG A O 1
ATOM 668 N N . TYR A 1 83 ? 1.123 5.679 6.844 1.00 96.25 83 TYR A N 1
ATOM 669 C CA . TYR A 1 83 ? 1.650 6.214 8.096 1.00 96.25 83 TYR A CA 1
ATOM 670 C C . TYR A 1 83 ? 0.562 6.922 8.914 1.00 96.25 83 TYR A C 1
ATOM 672 O O . TYR A 1 83 ? 0.365 6.594 10.084 1.00 96.25 83 TYR A O 1
ATOM 680 N N . GLU A 1 84 ? -0.195 7.829 8.293 1.00 96.19 84 GLU A N 1
ATOM 681 C CA . GLU A 1 84 ? -1.272 8.555 8.977 1.00 96.19 84 GLU A CA 1
ATOM 682 C C . GLU A 1 84 ? -2.407 7.622 9.421 1.00 96.19 84 GLU A C 1
ATOM 684 O O . GLU A 1 84 ? -2.911 7.763 10.535 1.00 96.19 84 GLU A O 1
ATOM 689 N N . LEU A 1 85 ? -2.759 6.614 8.613 1.00 94.50 85 LEU A N 1
ATOM 690 C CA . LEU A 1 85 ? -3.737 5.591 8.994 1.00 94.50 85 LEU A CA 1
ATOM 691 C C . LEU A 1 85 ? -3.271 4.816 10.235 1.00 94.50 85 LEU A C 1
ATOM 693 O O . LEU A 1 85 ? -4.030 4.665 11.187 1.00 94.50 85 LEU A O 1
ATOM 697 N N . SER A 1 86 ? -2.012 4.367 10.254 1.00 95.12 86 SER A N 1
ATOM 698 C CA . SER A 1 86 ? -1.433 3.669 11.408 1.00 95.12 86 SER A CA 1
ATOM 699 C C . SER A 1 86 ? -1.466 4.538 12.665 1.00 95.12 86 SER A C 1
ATOM 701 O O . SER A 1 86 ? -1.809 4.056 13.742 1.00 95.12 86 SER A O 1
ATOM 703 N N . ARG A 1 87 ? -1.133 5.826 12.536 1.00 95.56 87 ARG A N 1
ATOM 704 C CA . ARG A 1 87 ? -1.164 6.785 13.644 1.00 95.56 87 ARG A CA 1
ATOM 705 C C . ARG A 1 87 ? -2.587 7.031 14.150 1.00 95.56 87 ARG A C 1
ATOM 707 O O . ARG A 1 87 ? -2.784 7.192 15.352 1.00 95.56 87 ARG A O 1
ATOM 714 N N . ALA A 1 88 ? -3.574 7.074 13.257 1.00 94.94 88 ALA A N 1
ATOM 715 C CA . ALA A 1 88 ? -4.980 7.204 13.624 1.00 94.94 88 ALA A CA 1
ATOM 716 C C . ALA A 1 88 ? -5.492 5.954 14.358 1.00 94.94 88 ALA A C 1
ATOM 718 O O . ALA A 1 88 ? -6.132 6.091 15.397 1.00 94.94 88 ALA A O 1
ATOM 719 N N . LEU A 1 89 ? -5.148 4.755 13.878 1.00 93.94 89 LEU A N 1
ATOM 720 C CA . LEU A 1 89 ? -5.520 3.487 14.515 1.00 93.94 89 LEU A CA 1
ATOM 721 C C . LEU A 1 89 ? -4.952 3.364 15.932 1.00 93.94 89 LEU A C 1
ATOM 723 O O . LEU A 1 89 ? -5.701 3.062 16.853 1.00 93.94 89 LEU A O 1
ATOM 727 N N . GLN A 1 90 ? -3.679 3.718 16.136 1.00 93.38 90 GLN A N 1
ATOM 728 C CA . GLN A 1 90 ? -3.067 3.730 17.473 1.00 93.38 90 GLN A CA 1
ATO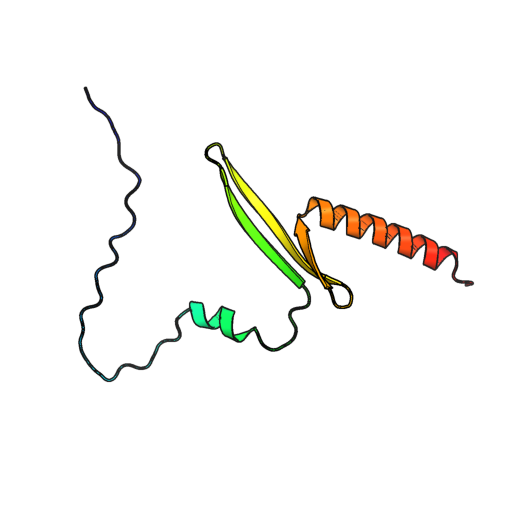M 729 C C . GLN A 1 90 ? -3.804 4.650 18.456 1.00 93.38 90 GLN A C 1
ATOM 731 O O . GLN A 1 90 ? -3.946 4.325 19.632 1.00 93.38 90 GLN A O 1
ATOM 736 N N . LYS A 1 91 ? -4.299 5.806 17.989 1.00 92.94 91 LYS A N 1
ATOM 737 C CA . LYS A 1 91 ? -5.105 6.705 18.828 1.00 92.94 91 LYS A CA 1
ATOM 738 C C . LYS A 1 91 ? -6.460 6.098 19.181 1.00 92.94 91 LYS A C 1
ATOM 740 O O . LYS A 1 91 ? -6.931 6.314 20.288 1.00 92.94 91 LYS A O 1
ATOM 745 N N . ILE A 1 92 ? -7.084 5.372 18.253 1.00 92.81 92 ILE A N 1
ATOM 746 C CA . ILE A 1 92 ? -8.367 4.696 18.491 1.00 92.81 92 ILE A CA 1
ATOM 747 C C . ILE A 1 92 ? -8.185 3.562 19.503 1.00 92.81 92 ILE A C 1
ATOM 749 O O . ILE A 1 92 ? -8.962 3.472 20.447 1.00 92.81 92 ILE A O 1
ATOM 753 N N . GLU A 1 93 ? -7.135 2.752 19.358 1.00 89.31 93 GLU A N 1
ATOM 754 C CA . GLU A 1 93 ? -6.797 1.691 20.315 1.00 89.31 93 GLU A CA 1
ATOM 755 C C . GLU A 1 93 ? -6.557 2.252 21.721 1.00 89.31 93 GLU A C 1
ATOM 757 O O . GLU A 1 93 ? -7.093 1.722 22.688 1.00 89.31 93 GLU A O 1
ATOM 762 N N . ALA A 1 94 ? -5.841 3.375 21.837 1.00 89.69 94 ALA A N 1
ATOM 763 C CA . ALA A 1 94 ? -5.605 4.040 23.120 1.00 89.69 94 ALA A CA 1
ATOM 764 C C . ALA A 1 94 ? -6.877 4.616 23.776 1.00 89.69 94 ALA A C 1
ATOM 766 O O . ALA A 1 94 ? -6.880 4.866 24.980 1.00 89.69 94 ALA A O 1
ATOM 767 N N . LEU A 1 95 ? -7.938 4.861 23.000 1.00 87.12 95 LEU A N 1
ATOM 768 C CA . LEU A 1 95 ? -9.231 5.349 23.492 1.00 87.12 95 LEU A CA 1
ATOM 769 C C . LEU A 1 95 ? -10.217 4.219 23.805 1.00 87.12 95 LEU A C 1
ATOM 771 O O . LEU A 1 95 ? -11.252 4.478 24.419 1.00 87.12 95 LEU A O 1
ATOM 775 N N . SER A 1 96 ? -9.930 2.987 23.380 1.00 79.00 96 SER A N 1
ATOM 776 C CA . SER A 1 96 ? -10.769 1.836 23.689 1.00 79.00 96 SER A CA 1
ATOM 777 C C . SER A 1 96 ? -10.556 1.445 25.155 1.00 79.00 96 SER A C 1
ATOM 779 O O . SER A 1 96 ? -9.432 1.089 25.512 1.00 79.00 96 SER A O 1
ATOM 781 N N . PRO A 1 97 ? -11.586 1.484 26.020 1.00 72.19 97 PRO A N 1
ATOM 782 C CA . PRO A 1 97 ? -11.458 0.941 27.363 1.00 72.19 97 PRO A CA 1
ATOM 783 C C . PRO A 1 97 ? -11.244 -0.572 27.244 1.00 72.19 97 PRO A C 1
ATOM 785 O O . PRO A 1 97 ? -12.056 -1.272 26.637 1.00 72.19 97 PRO A O 1
ATOM 788 N N . SER A 1 98 ? -10.108 -1.041 27.757 1.00 67.62 98 SER A N 1
ATOM 789 C CA . SER A 1 98 ? -9.836 -2.458 28.018 1.00 67.62 98 SER A CA 1
ATOM 790 C C . SER A 1 98 ? -10.809 -3.035 29.036 1.00 67.62 98 SER A C 1
ATOM 792 O O . SER A 1 98 ? -11.096 -2.293 30.006 1.00 67.62 98 SER A O 1
#